Protein AF-A0A9W8JQ65-F1 (afdb_monomer_lite)

Organism: NCBI:txid84603

Radius of gyration: 18.04 Å; chains: 1; bounding box: 49×38×57 Å

Secondary structure (DSSP, 8-state):
-------------EEEEEE---S---TTPPEEEEEE-SSS-EEEEETTEEEEEEPTT-EEEEE-TT-S---EEEE-GGG--TTS-S-EEEEEEETTEEEEEEE--SSS---EEEEEEPPPPP-GGGGSPPP-

Sequence (132 aa):
MKLDTSLFFLIAPSLWIAGVSCQNPGPGDRQYIVRNNCPAAVQLVIGGLTQTTIPTGGSSTTFTGGNFNPGFFYTTANGGNVNGQATRAGFYDDNNAHYYYMVKDEEHFNIGMSIAPNRPAVCLSDLLPMPT

Foldseek 3Di:
DDPDPPPPPCPFFEKEKEFEDDPDQDVQKTKIKIFGCGQAWWFKAWLLRTDDIAGHRGIDMDIPNNPQWRDWIFTPAQPRDSVGLEWTKGWDDDDPDTDIDIDADPVRYGGHYHYHYDDYPPPCVVVDPDDD

Structure (mmCIF, N/CA/C/O backbone):
data_AF-A0A9W8JQ65-F1
#
_entry.id   AF-A0A9W8JQ65-F1
#
loop_
_atom_site.group_PDB
_atom_site.id
_atom_site.type_symbol
_atom_site.label_atom_id
_atom_site.label_alt_id
_atom_site.label_comp_id
_atom_site.label_asym_id
_atom_site.label_entity_id
_atom_site.label_seq_id
_atom_site.pdbx_PDB_ins_code
_atom_site.Cartn_x
_atom_site.Cartn_y
_atom_site.Cartn_z
_atom_site.occupancy
_atom_site.B_iso_or_equiv
_atom_site.auth_seq_id
_atom_site.auth_comp_id
_atom_site.auth_asym_id
_atom_site.auth_atom_id
_atom_site.pdbx_PDB_model_num
ATOM 1 N N . MET A 1 1 ? -36.719 -20.924 21.727 1.00 38.59 1 MET A N 1
ATOM 2 C CA . MET A 1 1 ? -35.375 -20.391 21.419 1.00 38.59 1 MET A CA 1
ATOM 3 C C . MET A 1 1 ? -35.485 -19.576 20.148 1.00 38.59 1 MET A C 1
ATOM 5 O O . MET A 1 1 ? -35.902 -20.112 19.132 1.00 38.59 1 MET A O 1
ATOM 9 N N . LYS A 1 2 ? -35.259 -18.269 20.252 1.00 36.84 2 LYS A N 1
ATOM 10 C CA . LYS A 1 2 ? -35.423 -17.297 19.170 1.00 36.84 2 LYS A CA 1
ATOM 11 C C . LYS A 1 2 ? -34.075 -17.217 18.443 1.00 36.84 2 LYS A C 1
ATOM 13 O O . LYS A 1 2 ? -33.098 -16.824 19.069 1.00 36.84 2 LYS A O 1
ATOM 18 N N . LEU A 1 3 ? -34.003 -17.688 17.196 1.00 36.62 3 LEU A N 1
ATOM 19 C CA . LEU A 1 3 ? -32.840 -17.450 16.339 1.00 36.62 3 LEU A CA 1
ATOM 20 C C . LEU A 1 3 ? -32.934 -16.006 15.856 1.00 36.62 3 LEU A C 1
ATOM 22 O O . LEU A 1 3 ? -33.833 -15.672 15.087 1.00 36.62 3 LEU A O 1
ATOM 26 N N . ASP A 1 4 ? -32.044 -15.158 16.357 1.00 46.19 4 ASP A N 1
ATOM 27 C CA . ASP A 1 4 ? -31.924 -13.782 15.899 1.00 46.19 4 ASP A CA 1
ATOM 28 C C . ASP A 1 4 ? -30.989 -13.748 14.685 1.00 46.19 4 ASP A C 1
ATOM 30 O O . ASP A 1 4 ? -29.768 -13.886 14.792 1.00 46.19 4 ASP A O 1
ATOM 34 N N . THR A 1 5 ? -31.596 -13.622 13.507 1.00 45.03 5 THR A N 1
ATOM 35 C CA . THR A 1 5 ? -30.941 -13.427 12.212 1.00 45.03 5 THR A CA 1
ATOM 36 C C . THR A 1 5 ? -30.441 -11.986 12.126 1.00 45.03 5 THR A C 1
ATOM 38 O O . THR A 1 5 ? -30.979 -11.164 11.387 1.00 45.03 5 THR A O 1
ATOM 41 N N . SER A 1 6 ? -29.413 -11.653 12.902 1.00 43.50 6 SER A N 1
ATOM 42 C CA . SER A 1 6 ? -28.688 -10.396 12.728 1.00 43.50 6 SER A CA 1
ATOM 43 C C . SER A 1 6 ? -27.617 -10.595 11.664 1.00 43.50 6 SER A C 1
ATOM 45 O O . SER A 1 6 ? -26.498 -11.031 11.932 1.00 43.50 6 SER A O 1
ATOM 47 N N . LEU A 1 7 ? -28.008 -10.288 10.428 1.00 39.28 7 LEU A N 1
ATOM 48 C CA . LEU A 1 7 ? -27.151 -10.113 9.264 1.00 39.28 7 LEU A CA 1
ATOM 49 C C . LEU A 1 7 ? -26.212 -8.915 9.507 1.00 39.28 7 LEU A C 1
ATOM 51 O O . LEU A 1 7 ? -26.405 -7.829 8.965 1.00 39.28 7 LEU A O 1
ATOM 55 N N . PHE A 1 8 ? -25.200 -9.093 10.355 1.00 34.81 8 PHE A N 1
ATOM 56 C CA . PHE A 1 8 ? -24.052 -8.198 10.385 1.00 34.81 8 PHE A CA 1
ATOM 57 C C . PHE A 1 8 ? -23.277 -8.441 9.093 1.00 34.81 8 PHE A C 1
ATOM 59 O O . PHE A 1 8 ? -22.525 -9.406 8.971 1.00 34.81 8 PHE A O 1
ATOM 66 N N . PHE A 1 9 ? -23.471 -7.563 8.109 1.00 35.25 9 PHE A N 1
ATOM 67 C CA . PHE A 1 9 ? -22.460 -7.331 7.087 1.00 35.25 9 PHE A CA 1
ATOM 68 C C . PHE A 1 9 ? -21.172 -6.955 7.826 1.00 35.25 9 PHE A C 1
ATOM 70 O O . PHE A 1 9 ? -20.976 -5.808 8.223 1.00 35.25 9 PHE A O 1
ATOM 77 N N . LEU A 1 10 ? -20.314 -7.944 8.071 1.00 34.31 10 LEU A N 1
ATOM 78 C CA . LEU A 1 10 ? -18.935 -7.736 8.478 1.00 34.31 10 LEU A CA 1
ATOM 79 C C . LEU A 1 10 ? -18.242 -7.068 7.293 1.00 34.31 10 LEU A C 1
ATOM 81 O O . LEU A 1 10 ? -17.688 -7.730 6.417 1.00 34.31 10 LEU A O 1
ATOM 85 N N . ILE A 1 11 ? -18.327 -5.741 7.234 1.00 43.25 11 ILE A N 1
ATOM 86 C CA . ILE A 1 11 ? -17.474 -4.938 6.370 1.00 43.25 11 ILE A CA 1
ATOM 87 C C . ILE A 1 11 ? -16.080 -5.094 6.970 1.00 43.25 11 ILE A C 1
ATOM 89 O O . ILE A 1 11 ? -15.703 -4.376 7.895 1.00 43.25 11 ILE A O 1
ATOM 93 N N . ALA A 1 12 ? -15.349 -6.116 6.527 1.00 47.66 12 ALA A N 1
ATOM 94 C CA . ALA A 1 12 ? -13.970 -6.294 6.936 1.00 47.66 12 ALA A CA 1
ATOM 95 C C . ALA A 1 12 ? -13.225 -4.981 6.625 1.00 47.66 12 ALA A C 1
ATOM 97 O O . ALA A 1 12 ? -13.357 -4.473 5.503 1.00 47.66 12 ALA A O 1
ATOM 98 N N . PRO A 1 13 ? -12.488 -4.401 7.593 1.00 54.19 13 PRO A N 1
ATOM 99 C CA . PRO A 1 13 ? -11.706 -3.199 7.343 1.00 54.19 13 PRO A CA 1
ATOM 100 C C . PRO A 1 13 ? -10.745 -3.513 6.198 1.00 54.19 13 PRO A C 1
ATOM 102 O O . PRO A 1 13 ? -9.892 -4.391 6.331 1.00 54.19 13 PRO A O 1
ATOM 105 N N . SER A 1 14 ? -10.951 -2.869 5.049 1.00 54.16 14 SER A N 1
ATOM 106 C CA . SER A 1 14 ? -10.194 -3.148 3.834 1.00 54.16 14 SER A CA 1
ATOM 107 C C . SER A 1 14 ? -9.503 -1.895 3.317 1.00 54.16 14 SER A C 1
ATOM 109 O O . SER A 1 14 ? -10.103 -0.828 3.179 1.00 54.16 14 SER A O 1
ATOM 111 N N . LEU A 1 15 ? -8.217 -2.033 3.017 1.00 56.00 15 LEU A N 1
ATOM 112 C CA . LEU A 1 15 ? -7.451 -1.054 2.266 1.00 56.00 15 LEU A CA 1
ATOM 113 C C . LEU A 1 15 ? -7.606 -1.363 0.779 1.00 56.00 15 LEU A C 1
ATOM 115 O O . LEU A 1 15 ? -7.408 -2.497 0.344 1.00 56.00 15 LEU A O 1
ATOM 119 N N . TRP A 1 16 ? -7.964 -0.353 -0.000 1.00 55.66 16 TRP A N 1
ATOM 120 C CA . TRP A 1 16 ? -8.078 -0.461 -1.449 1.00 55.66 16 TRP A CA 1
ATOM 121 C C . TRP A 1 16 ? -6.934 0.305 -2.091 1.00 55.66 16 TRP A C 1
ATOM 123 O O . TRP A 1 16 ? -6.827 1.513 -1.911 1.00 55.66 16 TRP A O 1
ATOM 133 N N . ILE A 1 17 ? -6.085 -0.376 -2.850 1.00 61.56 17 ILE A N 1
ATOM 134 C CA . ILE A 1 17 ? -5.012 0.257 -3.614 1.00 61.56 17 ILE A CA 1
ATOM 135 C C . ILE A 1 17 ? -5.396 0.196 -5.089 1.00 61.56 17 ILE A C 1
ATOM 137 O O . ILE A 1 17 ? -5.484 -0.884 -5.672 1.00 61.56 17 ILE A O 1
ATOM 141 N N . ALA A 1 18 ? -5.640 1.357 -5.687 1.00 54.19 18 ALA A N 1
ATOM 142 C CA . ALA A 1 18 ? -5.840 1.509 -7.119 1.00 54.19 18 ALA A CA 1
ATOM 143 C C . ALA A 1 18 ? -4.580 2.132 -7.729 1.00 54.19 18 ALA A C 1
ATOM 145 O O . ALA A 1 18 ? -4.186 3.233 -7.354 1.00 54.19 18 ALA A O 1
ATOM 146 N N . GLY A 1 19 ? -3.926 1.451 -8.666 1.00 44.47 19 GLY A N 1
ATOM 147 C CA . GLY A 1 19 ? -2.808 2.052 -9.402 1.00 44.47 19 GLY A CA 1
ATOM 148 C C . GLY A 1 19 ? -3.357 2.884 -10.547 1.00 44.47 19 GLY A C 1
ATOM 149 O O . GLY A 1 19 ? -3.647 2.299 -11.573 1.00 44.47 19 GLY A O 1
ATOM 150 N N . VAL A 1 20 ? -3.587 4.186 -10.364 1.00 41.34 20 VAL A N 1
ATOM 151 C CA . VAL A 1 20 ? -4.094 5.085 -11.421 1.00 41.34 20 VAL A CA 1
ATOM 152 C C . VAL A 1 20 ? -2.921 5.696 -12.172 1.00 41.34 20 VAL A C 1
ATOM 154 O O . VAL A 1 20 ? -1.814 5.764 -11.657 1.00 41.34 20 VAL A O 1
ATOM 157 N N . SER A 1 21 ? -3.154 6.143 -13.395 1.00 45.00 21 SER A N 1
ATOM 158 C CA . SER A 1 21 ? -2.146 6.817 -14.213 1.00 45.00 21 SER A CA 1
ATOM 159 C C . SER A 1 21 ? -2.780 7.920 -15.048 1.00 45.00 21 SER A C 1
ATOM 161 O O . SER A 1 21 ? -3.949 7.819 -15.427 1.00 45.00 21 SER A O 1
ATOM 163 N N . CYS A 1 22 ? -1.940 8.925 -15.323 1.00 37.53 22 CYS A N 1
ATOM 164 C CA . CYS A 1 22 ? -2.180 10.251 -15.901 1.00 37.53 22 CYS A CA 1
ATOM 165 C C . CYS A 1 22 ? -2.670 11.341 -14.911 1.00 37.53 22 CYS A C 1
ATOM 167 O O . CYS A 1 22 ? -3.748 11.910 -15.052 1.00 37.53 22 CYS A O 1
ATOM 169 N N . GLN A 1 23 ? -1.798 11.722 -13.965 1.00 39.22 23 GLN A N 1
ATOM 170 C CA . GLN A 1 23 ? -1.609 13.126 -13.556 1.00 39.22 23 GLN A CA 1
ATOM 171 C C . GLN A 1 23 ? -0.133 13.488 -13.751 1.00 39.22 23 GLN A C 1
ATOM 173 O O . GLN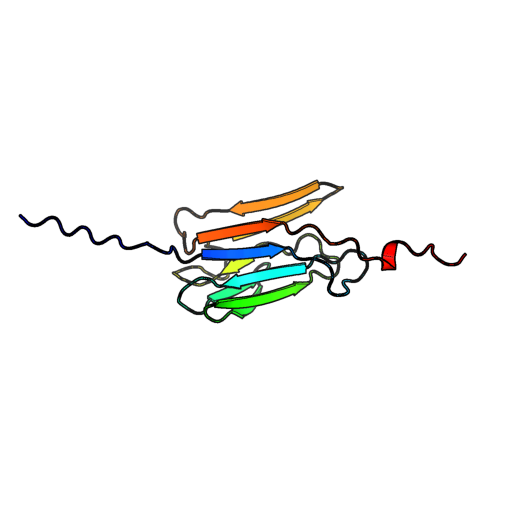 A 1 23 ? 0.665 13.293 -12.845 1.00 39.22 23 GLN A O 1
ATOM 178 N N . ASN A 1 24 ? 0.209 13.902 -14.977 1.00 45.44 24 ASN A N 1
ATOM 179 C CA . ASN A 1 24 ? 1.531 14.362 -15.434 1.00 45.44 24 ASN A CA 1
ATOM 180 C C . ASN A 1 24 ? 2.764 13.716 -14.745 1.00 45.44 24 ASN A C 1
ATOM 182 O O . ASN A 1 24 ? 3.633 14.444 -14.26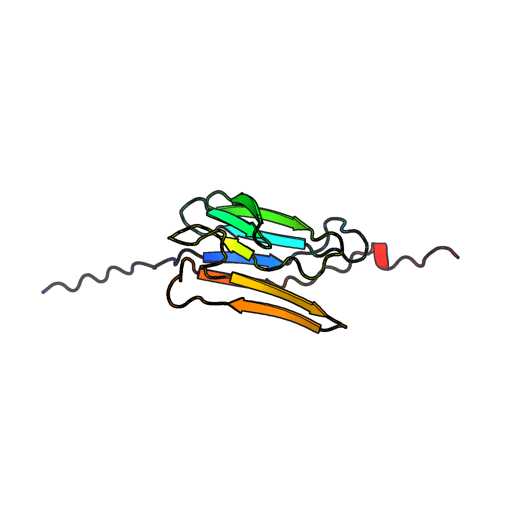1 1.00 45.44 24 ASN A O 1
ATOM 186 N N . PRO A 1 25 ? 2.847 12.371 -14.651 1.00 52.06 25 PRO A N 1
ATOM 187 C CA . PRO A 1 25 ? 4.100 11.724 -14.288 1.00 52.06 25 PRO A CA 1
ATOM 188 C C . PRO A 1 25 ? 5.146 12.042 -15.361 1.00 52.06 25 PRO A C 1
ATOM 190 O O . PRO A 1 25 ? 4.805 12.108 -16.546 1.00 52.06 25 PRO A O 1
ATOM 193 N N . GLY A 1 26 ? 6.409 12.221 -14.980 1.00 52.78 26 GLY A N 1
ATOM 194 C CA . GLY A 1 26 ? 7.482 12.195 -15.969 1.00 52.78 26 GLY A CA 1
ATOM 195 C C . GLY A 1 26 ? 7.472 10.852 -16.720 1.00 52.78 26 GLY A C 1
ATOM 196 O O . GLY A 1 26 ? 6.862 9.886 -16.242 1.00 52.78 26 GLY A O 1
ATOM 197 N N . PRO A 1 27 ? 8.127 10.752 -17.890 1.00 53.94 27 PRO A N 1
ATOM 198 C CA . PRO A 1 27 ? 8.269 9.480 -18.590 1.00 53.94 27 PRO A CA 1
ATOM 199 C C . PRO A 1 27 ? 8.805 8.407 -17.628 1.00 53.94 27 PRO A C 1
ATOM 201 O O . PRO A 1 27 ? 9.944 8.493 -17.176 1.00 53.94 27 PRO A O 1
ATOM 204 N N . GLY A 1 28 ? 7.966 7.422 -17.288 1.00 61.12 28 GLY A N 1
ATOM 205 C CA . GLY A 1 28 ? 8.318 6.322 -16.385 1.00 61.12 28 GLY A CA 1
ATOM 206 C C . GLY A 1 28 ? 7.789 6.385 -14.945 1.00 61.12 28 GLY A C 1
ATOM 207 O O . GLY A 1 28 ? 8.056 5.436 -14.208 1.00 61.12 28 GLY A O 1
ATOM 208 N N . ASP A 1 29 ? 7.019 7.393 -14.505 1.00 70.25 29 ASP A N 1
ATOM 209 C CA . ASP A 1 29 ? 6.467 7.329 -13.136 1.00 70.25 29 ASP A CA 1
ATOM 210 C C . ASP A 1 29 ? 5.184 6.501 -13.040 1.00 70.25 29 ASP A C 1
ATOM 212 O O . ASP A 1 29 ? 4.260 6.598 -13.853 1.00 70.25 29 ASP A O 1
ATOM 216 N N . ARG A 1 30 ? 5.097 5.728 -11.954 1.00 74.75 30 ARG A N 1
ATOM 217 C CA . ARG A 1 30 ? 3.883 5.024 -11.543 1.00 74.75 30 ARG A CA 1
ATOM 218 C C . ARG A 1 30 ? 3.196 5.793 -10.432 1.00 74.75 30 ARG A C 1
ATOM 220 O O . ARG A 1 30 ? 3.837 6.226 -9.472 1.00 74.75 30 ARG A O 1
ATOM 227 N N . GLN A 1 31 ? 1.883 5.917 -10.556 1.00 82.19 31 GLN A N 1
ATOM 228 C CA . GLN A 1 31 ? 1.035 6.502 -9.534 1.00 82.19 31 GLN A CA 1
ATOM 229 C C . GLN A 1 31 ? 0.281 5.391 -8.792 1.00 82.19 31 GLN A C 1
ATOM 231 O O . GLN A 1 31 ? -0.312 4.487 -9.382 1.00 82.19 31 GLN A O 1
ATOM 236 N N . TYR A 1 32 ? 0.294 5.484 -7.467 1.00 85.62 32 TYR A N 1
ATOM 237 C CA . TYR A 1 32 ? -0.436 4.589 -6.579 1.00 85.62 32 TYR A CA 1
ATOM 238 C C . TYR A 1 32 ? -1.427 5.419 -5.773 1.00 85.62 32 TYR A C 1
ATOM 240 O O . TYR A 1 32 ? -1.036 6.337 -5.052 1.00 85.62 32 TYR A O 1
ATOM 248 N N . ILE A 1 33 ? -2.712 5.096 -5.894 1.00 89.38 33 ILE A N 1
ATOM 249 C CA . ILE A 1 33 ? -3.776 5.675 -5.081 1.00 89.38 33 ILE A CA 1
ATOM 250 C C . ILE A 1 33 ? -4.145 4.665 -4.006 1.00 89.38 33 ILE A C 1
ATOM 252 O O . ILE A 1 33 ? -4.705 3.604 -4.279 1.00 89.38 33 ILE A O 1
ATOM 256 N N . VAL A 1 34 ? -3.846 5.009 -2.763 1.00 91.06 34 VAL A N 1
ATOM 257 C CA . VAL A 1 34 ? -4.182 4.207 -1.593 1.00 91.06 34 VAL A CA 1
ATOM 258 C C . VAL A 1 34 ? -5.422 4.800 -0.944 1.00 91.06 34 VAL A C 1
ATOM 260 O O . VAL A 1 34 ? -5.418 5.956 -0.531 1.00 91.06 34 VAL A O 1
ATOM 263 N N . ARG A 1 35 ? -6.489 4.013 -0.841 1.00 92.62 35 ARG A N 1
ATOM 264 C CA . ARG A 1 35 ? -7.778 4.407 -0.275 1.00 92.62 35 ARG A CA 1
ATOM 265 C C . ARG A 1 35 ? -8.065 3.624 0.994 1.00 92.62 35 ARG A C 1
ATOM 267 O O . ARG A 1 35 ? -8.015 2.394 1.009 1.00 92.62 35 ARG A O 1
ATOM 274 N N . ASN A 1 36 ? -8.415 4.351 2.045 1.00 92.50 36 ASN A N 1
ATOM 275 C CA . ASN A 1 36 ? -8.801 3.768 3.315 1.00 92.50 36 ASN A CA 1
ATOM 276 C C . ASN A 1 36 ? -10.321 3.582 3.374 1.00 92.50 36 ASN A C 1
ATOM 278 O O . ASN A 1 36 ? -11.052 4.555 3.549 1.00 92.50 36 ASN A O 1
ATOM 282 N N . ASN A 1 37 ? -10.795 2.339 3.264 1.00 91.19 37 ASN A N 1
ATOM 283 C CA . ASN A 1 37 ? -12.202 2.004 3.505 1.00 91.19 37 ASN A CA 1
ATOM 284 C C . ASN A 1 37 ? -12.421 1.402 4.909 1.00 91.19 37 ASN A C 1
ATOM 286 O O . ASN A 1 37 ? -13.505 0.900 5.202 1.00 91.19 37 ASN A O 1
ATOM 290 N N . CYS A 1 38 ? -11.415 1.437 5.788 1.00 87.06 38 CYS A N 1
ATOM 291 C CA . CYS A 1 38 ? -11.570 1.059 7.189 1.00 87.06 38 CYS A CA 1
ATOM 292 C C . CYS A 1 38 ? -12.380 2.134 7.942 1.00 87.06 38 CYS A C 1
ATOM 294 O O . CYS A 1 38 ? -12.302 3.310 7.589 1.00 87.06 38 CYS A O 1
ATOM 296 N N . PRO A 1 39 ? -13.110 1.774 9.016 1.00 89.81 39 PRO A N 1
ATOM 297 C CA . PRO A 1 39 ? -13.909 2.725 9.798 1.00 89.81 39 PRO A CA 1
ATOM 298 C C . PRO A 1 39 ? -13.064 3.713 10.621 1.00 89.81 39 PRO A C 1
ATOM 300 O O . PRO A 1 39 ? -13.594 4.698 11.132 1.00 89.81 39 PRO A O 1
ATOM 303 N N . ALA A 1 40 ? -11.756 3.478 10.735 1.00 90.44 40 ALA A N 1
ATOM 304 C CA . ALA A 1 40 ? -10.807 4.327 11.445 1.00 90.44 40 ALA A CA 1
ATOM 305 C C . ALA A 1 40 ? -9.707 4.837 10.505 1.00 90.44 40 ALA A C 1
ATOM 307 O O . ALA A 1 40 ? -9.429 4.235 9.464 1.00 90.44 40 ALA A O 1
ATOM 308 N N . ALA A 1 41 ? -9.052 5.929 10.903 1.00 91.56 41 ALA A N 1
ATOM 309 C CA . ALA A 1 41 ? -7.867 6.425 10.219 1.00 91.56 41 ALA A CA 1
ATOM 310 C C . ALA A 1 41 ? -6.726 5.397 10.290 1.00 91.56 41 ALA A C 1
ATOM 312 O O . ALA A 1 41 ? -6.529 4.746 11.317 1.00 91.56 41 ALA A O 1
ATOM 313 N N . VAL A 1 42 ? -5.968 5.270 9.201 1.00 93.81 42 VAL A N 1
ATOM 314 C CA . VAL A 1 42 ? -4.859 4.314 9.088 1.00 93.81 42 VAL A CA 1
ATOM 315 C C . VAL A 1 42 ? -3.580 5.036 8.692 1.00 93.81 42 VAL A C 1
ATOM 317 O O . VAL A 1 42 ? -3.592 5.917 7.834 1.00 93.81 42 VAL A O 1
ATOM 320 N N . GLN A 1 43 ? -2.458 4.667 9.303 1.00 94.12 43 GLN A N 1
ATOM 321 C CA . GLN A 1 43 ? -1.152 5.189 8.914 1.00 94.12 43 GLN A CA 1
ATOM 322 C C . GLN A 1 43 ? -0.600 4.365 7.754 1.00 94.12 43 GLN A C 1
ATOM 324 O O . GLN A 1 43 ? -0.489 3.145 7.868 1.00 94.12 43 GLN A O 1
ATOM 329 N N . LEU A 1 44 ? -0.277 5.023 6.644 1.00 92.75 44 LEU A N 1
ATOM 330 C CA . LEU A 1 44 ? 0.326 4.399 5.474 1.00 92.75 44 LEU A CA 1
ATOM 331 C C . LEU A 1 44 ? 1.843 4.313 5.647 1.00 92.75 44 LEU A C 1
ATOM 333 O O . LEU A 1 44 ? 2.504 5.322 5.905 1.00 92.75 44 LEU A O 1
ATOM 337 N N . VAL A 1 45 ? 2.385 3.119 5.434 1.00 92.88 45 VAL A N 1
ATOM 338 C CA . VAL A 1 45 ? 3.822 2.850 5.381 1.00 92.88 45 VAL A CA 1
ATOM 339 C C . VAL A 1 45 ? 4.161 2.325 3.990 1.00 92.88 45 VAL A C 1
ATOM 341 O O . VAL A 1 45 ? 3.497 1.413 3.490 1.00 92.88 45 VAL A O 1
ATOM 344 N N . ILE A 1 46 ? 5.181 2.913 3.365 1.00 91.25 46 ILE A N 1
ATOM 345 C CA . ILE A 1 46 ? 5.702 2.498 2.057 1.00 91.25 46 ILE A CA 1
ATOM 346 C C . ILE A 1 46 ? 7.201 2.273 2.192 1.00 91.25 46 ILE A C 1
ATOM 348 O O . ILE A 1 46 ? 7.913 3.151 2.678 1.00 91.25 46 ILE A O 1
ATOM 352 N N . GLY A 1 47 ? 7.681 1.093 1.796 1.00 90.06 47 GLY A N 1
ATOM 353 C CA . GLY A 1 47 ? 9.114 0.783 1.804 1.00 90.06 47 GLY A CA 1
ATOM 354 C C . GLY A 1 47 ? 9.758 0.843 3.196 1.00 90.06 47 GLY A C 1
ATOM 355 O O . GLY A 1 47 ? 10.951 1.095 3.303 1.00 90.06 47 GLY A O 1
ATOM 356 N N . GLY A 1 48 ? 8.976 0.660 4.269 1.00 89.69 48 GLY A N 1
ATOM 357 C CA . GLY A 1 48 ? 9.462 0.817 5.650 1.00 89.69 48 GLY A CA 1
ATOM 358 C C . GLY A 1 48 ? 9.383 2.238 6.205 1.00 89.69 48 GLY A C 1
ATOM 359 O O . GLY A 1 48 ? 9.674 2.446 7.378 1.00 89.69 48 GLY A O 1
ATOM 360 N N . LEU A 1 49 ? 8.965 3.216 5.399 1.00 91.31 49 LEU A N 1
ATOM 361 C CA . LEU A 1 49 ? 8.876 4.614 5.804 1.00 91.31 49 LEU A CA 1
ATOM 362 C C . LEU A 1 49 ? 7.421 5.039 5.969 1.00 91.31 49 LEU A C 1
ATOM 364 O O . LEU A 1 49 ? 6.598 4.880 5.061 1.00 91.31 49 LEU A O 1
ATOM 368 N N . THR A 1 50 ? 7.114 5.612 7.129 1.00 91.94 50 THR A N 1
ATOM 369 C CA . THR A 1 50 ? 5.826 6.252 7.390 1.00 91.94 50 THR A CA 1
ATOM 370 C C . THR A 1 50 ? 5.626 7.416 6.428 1.00 91.94 50 THR A C 1
ATOM 372 O O . THR A 1 50 ? 6.450 8.324 6.374 1.00 91.94 50 THR A O 1
ATOM 375 N N . GLN A 1 51 ? 4.517 7.393 5.694 1.00 90.62 51 GLN A N 1
ATOM 376 C CA . GLN A 1 51 ? 4.173 8.432 4.727 1.00 90.62 51 GLN A CA 1
ATOM 377 C C . GLN A 1 51 ? 3.196 9.430 5.342 1.00 90.62 51 GLN A C 1
ATOM 379 O O . GLN A 1 51 ? 3.566 10.523 5.758 1.00 90.62 51 GLN A O 1
ATOM 384 N N . THR A 1 52 ? 1.927 9.039 5.424 1.00 92.50 52 THR A N 1
ATOM 385 C CA . THR A 1 52 ? 0.839 9.895 5.891 1.00 92.50 52 THR A CA 1
ATOM 386 C C . THR A 1 52 ? -0.235 9.072 6.586 1.00 92.50 52 THR A C 1
ATOM 388 O O . THR A 1 52 ? -0.312 7.853 6.419 1.00 92.50 52 THR A O 1
ATOM 391 N N . THR A 1 53 ? -1.083 9.741 7.356 1.00 94.50 53 THR A N 1
ATOM 392 C CA . THR A 1 53 ? -2.281 9.139 7.940 1.00 94.50 53 THR A CA 1
ATOM 393 C C . THR A 1 53 ? -3.463 9.400 7.018 1.00 94.50 53 THR A C 1
ATOM 395 O O . THR A 1 53 ? -3.818 10.547 6.758 1.00 94.50 53 THR A O 1
ATOM 398 N N . ILE A 1 54 ? -4.087 8.331 6.528 1.00 94.06 54 ILE A N 1
ATOM 399 C CA . ILE 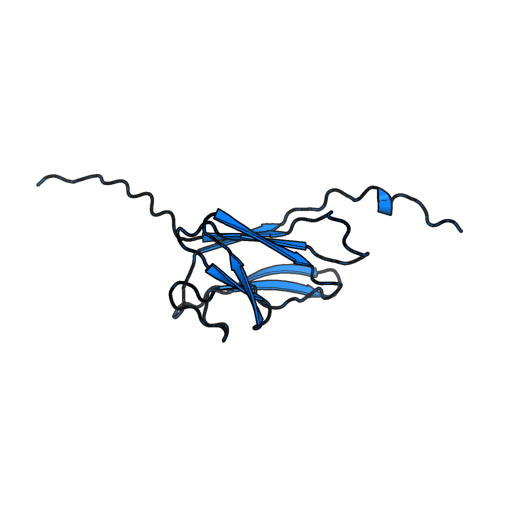A 1 54 ? -5.260 8.400 5.662 1.00 94.06 54 ILE A CA 1
ATOM 400 C C . ILE A 1 54 ? -6.513 8.355 6.547 1.00 94.06 54 ILE A C 1
ATOM 402 O O . ILE A 1 54 ? -6.748 7.337 7.211 1.00 94.06 54 ILE A O 1
ATOM 406 N N . PRO A 1 55 ? -7.337 9.418 6.574 1.00 93.62 55 PRO A N 1
ATOM 407 C CA . PRO A 1 55 ? -8.572 9.415 7.350 1.00 93.62 55 PRO A CA 1
ATOM 408 C C . PRO A 1 55 ? -9.562 8.372 6.813 1.00 93.62 55 PRO A C 1
ATOM 410 O O . PRO A 1 55 ? -9.421 7.874 5.695 1.00 93.62 55 PRO A O 1
ATOM 413 N N . THR A 1 56 ? -10.575 8.037 7.610 1.00 92.25 56 THR A N 1
ATOM 414 C CA . THR A 1 56 ? -11.682 7.156 7.207 1.00 92.25 56 THR A CA 1
ATOM 415 C C . THR A 1 56 ? -12.309 7.632 5.892 1.00 92.25 56 THR A C 1
ATOM 417 O O . THR A 1 56 ? -12.688 8.796 5.772 1.00 92.25 56 THR A O 1
ATOM 420 N N . GLY A 1 57 ? -12.402 6.750 4.893 1.00 88.94 57 GLY A N 1
ATOM 421 C CA . GLY A 1 57 ? -12.936 7.064 3.559 1.00 88.94 57 GLY A CA 1
ATOM 422 C C . GLY A 1 57 ? -12.020 7.921 2.674 1.00 88.94 57 GLY A C 1
ATOM 423 O O . GLY A 1 57 ? -12.366 8.185 1.519 1.00 88.94 57 GLY A O 1
ATOM 424 N N . GLY A 1 58 ? -10.870 8.357 3.196 1.00 90.81 58 GLY A N 1
ATOM 425 C CA . GLY A 1 58 ? -9.900 9.185 2.491 1.00 90.81 58 GLY A CA 1
ATOM 426 C C . GLY A 1 58 ? -8.990 8.394 1.554 1.00 90.81 58 GLY A C 1
ATOM 427 O O . GLY A 1 58 ? -9.013 7.161 1.494 1.00 90.81 58 GLY A O 1
ATOM 428 N N . SER A 1 59 ? -8.139 9.123 0.836 1.00 91.38 59 SER A N 1
ATOM 429 C CA . SER A 1 59 ? -7.121 8.548 -0.041 1.00 91.38 59 SER A CA 1
ATOM 430 C C . SER A 1 59 ? -5.819 9.339 -0.005 1.00 91.38 59 SER A C 1
ATOM 432 O O . SER A 1 59 ? -5.823 10.543 0.240 1.00 91.38 59 SER A O 1
ATOM 434 N N . SER A 1 60 ? -4.716 8.662 -0.298 1.00 90.06 60 SER A N 1
ATOM 435 C CA . SER A 1 60 ? -3.402 9.252 -0.527 1.00 90.06 60 SER A CA 1
ATOM 436 C C . SER A 1 60 ? -2.885 8.804 -1.889 1.00 90.06 60 SER A C 1
ATOM 438 O O . SER A 1 60 ? -3.010 7.635 -2.250 1.00 90.06 60 SER A O 1
ATOM 440 N N . THR A 1 61 ? -2.316 9.742 -2.637 1.00 86.75 61 THR A N 1
ATOM 441 C CA . THR A 1 61 ? -1.695 9.488 -3.934 1.00 86.75 61 THR A CA 1
ATOM 442 C C . THR A 1 61 ? -0.192 9.623 -3.774 1.00 86.75 61 THR A C 1
ATOM 444 O O . THR A 1 61 ? 0.278 10.633 -3.252 1.00 86.75 61 THR A O 1
ATOM 447 N N . THR A 1 62 ? 0.558 8.626 -4.231 1.00 84.25 62 THR A N 1
ATOM 448 C CA . THR A 1 62 ? 2.022 8.665 -4.249 1.00 84.25 62 THR A CA 1
ATOM 449 C C . THR A 1 62 ? 2.557 8.366 -5.644 1.00 84.25 62 THR A C 1
ATOM 451 O O . THR A 1 62 ? 1.923 7.646 -6.421 1.00 84.25 62 THR A O 1
ATOM 454 N N . PHE A 1 63 ? 3.719 8.935 -5.945 1.00 78.44 63 PHE A N 1
ATOM 455 C CA . PHE A 1 63 ? 4.438 8.776 -7.202 1.00 78.44 63 PHE A CA 1
ATOM 456 C C . PHE A 1 63 ? 5.815 8.221 -6.892 1.00 78.44 63 PHE A C 1
ATOM 458 O O . PHE A 1 63 ? 6.465 8.678 -5.952 1.00 78.44 63 PHE A O 1
ATOM 465 N N . THR A 1 64 ? 6.268 7.250 -7.676 1.00 72.31 64 THR A N 1
ATOM 466 C CA . THR A 1 64 ? 7.550 6.603 -7.389 1.00 72.31 64 THR A CA 1
ATOM 467 C C . THR A 1 64 ? 8.741 7.185 -8.144 1.00 72.31 64 THR A C 1
ATOM 469 O O . THR A 1 64 ? 9.854 6.728 -7.915 1.00 72.31 64 THR A O 1
ATOM 472 N N . GLY A 1 65 ? 8.556 8.231 -8.960 1.00 63.94 65 GLY A N 1
ATOM 473 C CA . GLY A 1 65 ? 9.662 9.037 -9.500 1.00 63.94 65 GLY A CA 1
ATOM 474 C C . GLY A 1 65 ? 10.712 8.215 -10.260 1.00 63.94 65 GLY A C 1
ATOM 475 O O . GLY A 1 65 ? 11.898 8.315 -9.955 1.00 63.94 65 GLY A O 1
ATOM 476 N N . GLY A 1 66 ? 10.285 7.311 -11.142 1.00 62.16 66 GLY A N 1
ATOM 477 C CA . GLY A 1 66 ? 11.156 6.354 -11.839 1.00 62.16 66 GLY A CA 1
ATOM 478 C C . GLY A 1 66 ? 11.693 5.191 -10.988 1.00 62.16 66 GLY A C 1
ATOM 479 O O . GLY A 1 66 ? 12.312 4.278 -11.531 1.00 62.16 66 GLY A O 1
ATOM 480 N N . ASN A 1 67 ? 11.447 5.154 -9.672 1.00 65.25 67 ASN A N 1
ATOM 481 C CA . ASN A 1 67 ? 11.689 3.958 -8.869 1.00 65.25 67 ASN A CA 1
ATOM 482 C C . ASN A 1 67 ? 10.525 2.982 -9.055 1.00 65.25 67 ASN A C 1
ATOM 484 O O . ASN A 1 67 ? 9.440 3.140 -8.496 1.00 65.25 67 ASN A O 1
ATOM 488 N N . PHE A 1 68 ? 10.737 1.947 -9.852 1.00 71.38 68 PHE A N 1
ATOM 489 C CA . PHE A 1 68 ? 9.675 0.997 -10.152 1.00 71.38 68 PHE A CA 1
ATOM 490 C C . PHE A 1 68 ? 9.375 0.006 -9.015 1.00 71.38 68 PHE A C 1
ATOM 492 O O . PHE A 1 68 ? 8.335 -0.654 -9.038 1.00 71.38 68 PHE A O 1
ATOM 499 N N . ASN A 1 69 ? 10.234 -0.032 -7.989 1.00 80.62 69 ASN A N 1
ATOM 500 C CA . ASN A 1 69 ? 10.148 -0.930 -6.841 1.00 80.62 69 ASN A CA 1
ATOM 501 C C . ASN A 1 69 ? 10.070 -0.126 -5.525 1.00 80.62 69 ASN A C 1
ATOM 503 O O . ASN A 1 69 ? 11.038 -0.075 -4.764 1.00 80.62 69 ASN A O 1
ATOM 507 N N . PRO A 1 70 ? 8.912 0.488 -5.204 1.00 82.69 70 PRO A N 1
ATOM 508 C CA . PRO A 1 70 ? 8.711 1.269 -3.970 1.00 82.69 70 PRO A CA 1
ATOM 509 C C . PRO A 1 70 ? 8.767 0.449 -2.668 1.00 82.69 70 PRO A C 1
ATOM 511 O O . PRO A 1 70 ? 8.636 1.002 -1.576 1.00 82.69 70 PRO A O 1
ATOM 514 N N . GLY A 1 71 ? 8.922 -0.871 -2.764 1.00 88.44 71 GLY A N 1
ATOM 515 C CA . GLY A 1 71 ? 8.822 -1.791 -1.640 1.00 88.44 71 GLY A CA 1
ATOM 516 C C . GLY A 1 71 ? 7.370 -2.105 -1.280 1.00 88.44 71 GLY A C 1
ATOM 517 O O . GLY A 1 71 ? 6.480 -2.114 -2.133 1.00 88.44 71 GLY A O 1
ATOM 518 N N . PHE A 1 72 ? 7.139 -2.411 -0.003 1.00 92.12 72 PHE A N 1
ATOM 519 C CA . PHE A 1 72 ? 5.829 -2.832 0.485 1.00 92.12 72 PHE A CA 1
ATOM 520 C C . PHE A 1 72 ? 4.961 -1.660 0.923 1.00 92.12 72 PHE A C 1
ATOM 522 O O . PHE A 1 72 ? 5.428 -0.778 1.639 1.00 92.12 72 PHE A O 1
ATOM 529 N N . PHE A 1 73 ? 3.681 -1.732 0.573 1.00 93.12 73 PHE A N 1
ATOM 530 C CA . PHE A 1 73 ? 2.605 -0.881 1.064 1.00 93.12 73 PHE A CA 1
ATOM 531 C C . PHE A 1 73 ? 1.857 -1.623 2.163 1.00 93.12 73 PHE A C 1
ATOM 533 O O . PHE A 1 73 ? 1.386 -2.744 1.955 1.00 93.12 73 PHE A O 1
ATOM 540 N N . TYR A 1 74 ? 1.749 -1.014 3.335 1.00 93.56 74 TYR A N 1
ATOM 541 C CA . TYR A 1 74 ? 1.037 -1.591 4.473 1.00 93.56 74 TYR A CA 1
ATOM 542 C C . TYR A 1 74 ? 0.654 -0.510 5.481 1.00 93.56 74 TYR A C 1
ATOM 544 O O . TYR A 1 74 ? 0.880 0.682 5.269 1.00 93.56 74 TYR A O 1
ATOM 552 N N . THR A 1 75 ? 0.026 -0.929 6.576 1.00 92.88 75 THR A N 1
ATOM 553 C CA . THR A 1 75 ? -0.390 -0.043 7.659 1.00 92.88 75 THR A CA 1
ATOM 554 C C . THR A 1 75 ? -0.042 -0.618 9.023 1.00 92.88 75 THR A C 1
ATOM 556 O O . THR A 1 75 ? 0.049 -1.833 9.185 1.00 92.88 75 THR A O 1
ATOM 559 N N . THR A 1 76 ? 0.114 0.269 10.003 1.00 91.00 76 THR A N 1
ATOM 560 C CA . THR A 1 76 ? 0.284 -0.056 11.425 1.00 91.00 76 THR A CA 1
ATOM 561 C C . THR A 1 76 ? -1.045 -0.220 12.174 1.00 91.00 76 THR A C 1
ATOM 563 O O . THR A 1 76 ? -1.065 -0.465 13.377 1.00 91.00 76 THR A O 1
ATOM 566 N N . ALA A 1 77 ? -2.186 -0.097 11.486 1.00 88.75 77 ALA A N 1
ATOM 567 C CA . ALA A 1 77 ? -3.495 -0.324 12.095 1.00 88.75 77 ALA A CA 1
ATOM 568 C C . ALA A 1 77 ? -3.648 -1.771 12.601 1.00 88.75 77 ALA A C 1
ATOM 570 O O . ALA A 1 77 ? -3.009 -2.680 12.071 1.00 88.75 77 ALA A O 1
ATOM 571 N N . ASN A 1 78 ? -4.522 -1.974 13.598 1.00 86.81 78 ASN A N 1
ATOM 572 C CA . ASN A 1 78 ? -4.919 -3.282 14.147 1.00 86.81 78 ASN A CA 1
ATOM 573 C C . ASN A 1 78 ? -3.745 -4.209 14.523 1.00 86.81 78 ASN A C 1
ATOM 575 O O . ASN A 1 78 ? -3.784 -5.404 14.245 1.00 86.81 78 ASN A O 1
ATOM 579 N N . GLY A 1 79 ? -2.690 -3.662 15.135 1.00 82.38 79 GLY A N 1
ATOM 580 C CA . GLY A 1 79 ? -1.523 -4.443 15.565 1.00 82.38 79 GLY A CA 1
ATOM 581 C C . GLY A 1 79 ? -0.440 -4.621 14.498 1.00 82.38 79 GLY A C 1
ATOM 582 O O . GLY A 1 79 ? 0.539 -5.316 14.750 1.00 82.38 79 GLY A O 1
ATOM 583 N N . GLY A 1 80 ? -0.580 -3.978 13.333 1.00 86.06 80 GLY A N 1
ATOM 584 C CA . GLY A 1 80 ? 0.507 -3.883 12.363 1.00 86.06 80 GLY A CA 1
ATOM 585 C C . GLY A 1 80 ? 1.674 -3.031 12.879 1.00 86.06 80 GLY A C 1
ATOM 586 O O . GLY A 1 80 ? 1.486 -2.113 13.678 1.00 86.06 80 GLY A O 1
ATOM 587 N N . ASN A 1 81 ? 2.885 -3.280 12.382 1.00 86.88 81 ASN A N 1
ATOM 588 C CA . ASN A 1 81 ? 4.088 -2.542 12.788 1.00 86.88 81 ASN A CA 1
ATOM 589 C C . ASN A 1 81 ? 4.876 -2.016 11.573 1.00 86.88 81 ASN A C 1
ATOM 591 O O . ASN A 1 81 ? 4.882 -2.635 10.509 1.00 86.88 81 ASN A O 1
ATOM 595 N N . VAL A 1 82 ? 5.595 -0.900 11.749 1.00 87.38 82 VAL A N 1
ATOM 596 C CA . VAL A 1 82 ? 6.530 -0.310 10.770 1.00 87.38 82 VAL A CA 1
ATOM 597 C C . VAL A 1 82 ? 7.674 -1.252 10.381 1.00 87.38 82 VAL A C 1
ATOM 599 O O . VAL A 1 82 ? 8.302 -1.060 9.350 1.00 87.38 82 VAL A O 1
ATOM 602 N N . ASN A 1 83 ? 7.913 -2.306 11.163 1.00 86.38 83 ASN A N 1
ATOM 603 C CA . ASN A 1 83 ? 8.873 -3.362 10.831 1.00 86.38 83 ASN A CA 1
ATOM 604 C C . ASN A 1 83 ? 8.363 -4.336 9.746 1.00 86.38 83 ASN A C 1
ATOM 606 O O . ASN A 1 83 ? 9.070 -5.271 9.378 1.00 86.38 83 ASN A O 1
ATOM 610 N N . GLY A 1 84 ? 7.139 -4.152 9.236 1.00 80.31 84 GLY A N 1
ATOM 611 C CA . GLY A 1 84 ? 6.566 -4.980 8.170 1.00 80.31 84 GLY A CA 1
ATOM 612 C C . GLY A 1 84 ? 5.815 -6.226 8.649 1.00 80.31 84 GLY A C 1
ATOM 613 O O . GLY A 1 84 ? 5.439 -7.050 7.818 1.00 80.31 84 GLY A O 1
ATOM 614 N N . GLN A 1 85 ? 5.563 -6.350 9.955 1.00 90.19 85 GLN A N 1
ATOM 615 C CA . GLN A 1 85 ? 4.615 -7.316 10.524 1.00 90.19 85 GLN A CA 1
ATOM 616 C C . GLN A 1 85 ? 3.194 -6.805 10.272 1.00 90.19 85 GLN A C 1
ATOM 618 O O . GLN A 1 85 ? 2.654 -6.027 11.058 1.00 90.19 85 GLN A O 1
ATOM 623 N N . ALA A 1 86 ? 2.655 -7.131 9.100 1.00 91.19 86 ALA A N 1
ATOM 624 C CA . ALA A 1 86 ? 1.334 -6.726 8.634 1.00 91.19 86 ALA A CA 1
ATOM 625 C C . ALA A 1 86 ? 0.972 -7.490 7.351 1.00 91.19 86 ALA A C 1
ATOM 627 O O . ALA A 1 86 ? 1.829 -8.083 6.683 1.00 91.19 86 ALA A O 1
ATOM 628 N N . THR A 1 87 ? -0.288 -7.373 6.934 1.00 91.88 87 THR A N 1
ATOM 629 C CA . THR A 1 87 ? -0.665 -7.648 5.541 1.00 91.88 87 THR A CA 1
ATOM 630 C C . THR A 1 87 ? -0.058 -6.573 4.643 1.00 91.88 87 THR A C 1
ATOM 632 O O . THR A 1 87 ? -0.207 -5.377 4.909 1.00 91.88 87 THR A O 1
ATOM 635 N N . ARG A 1 88 ? 0.652 -6.994 3.593 1.00 93.19 88 ARG A N 1
ATOM 636 C CA . ARG A 1 88 ? 1.470 -6.121 2.739 1.00 93.19 88 ARG A CA 1
ATOM 637 C C . ARG A 1 88 ? 1.124 -6.295 1.266 1.00 93.19 88 ARG A C 1
ATOM 639 O O . ARG A 1 88 ? 0.943 -7.418 0.805 1.00 93.19 88 ARG A O 1
ATOM 646 N N . ALA A 1 89 ? 1.127 -5.199 0.517 1.00 91.62 89 ALA A N 1
ATOM 647 C CA . ALA A 1 89 ? 1.106 -5.201 -0.942 1.00 91.62 89 ALA A CA 1
ATOM 648 C C . ALA A 1 89 ? 2.506 -4.907 -1.478 1.00 91.62 89 ALA A C 1
ATOM 650 O O . ALA A 1 89 ? 3.111 -3.898 -1.120 1.00 91.62 89 ALA A O 1
ATOM 651 N N . GLY A 1 90 ? 3.016 -5.792 -2.325 1.00 89.62 90 GLY A N 1
ATOM 652 C CA . GLY A 1 90 ? 4.261 -5.614 -3.056 1.00 89.62 90 GLY A CA 1
ATOM 653 C C . GLY A 1 90 ? 3.983 -5.306 -4.520 1.00 89.62 90 GLY A C 1
ATOM 654 O O . GLY A 1 90 ? 3.093 -5.898 -5.135 1.00 89.62 90 GLY A O 1
ATOM 655 N N . PHE A 1 91 ? 4.776 -4.398 -5.075 1.00 87.31 91 PHE A N 1
ATOM 656 C CA . PHE A 1 91 ? 4.797 -4.101 -6.500 1.00 87.31 91 PHE A CA 1
ATOM 657 C C . PHE A 1 91 ? 6.200 -4.384 -7.002 1.00 87.31 91 PHE A C 1
ATOM 659 O O . PHE A 1 91 ? 7.168 -3.905 -6.407 1.00 87.31 91 PHE A O 1
ATOM 666 N N . TYR A 1 92 ? 6.288 -5.209 -8.040 1.00 83.88 92 TYR A N 1
ATOM 667 C CA . TYR A 1 92 ? 7.553 -5.578 -8.642 1.00 83.88 92 TYR A CA 1
ATOM 668 C C . TYR A 1 92 ? 7.592 -5.166 -10.104 1.00 83.88 92 TYR A C 1
ATOM 670 O O . TYR A 1 92 ? 6.612 -5.304 -10.849 1.00 83.88 92 TYR A O 1
ATOM 678 N N . ASP A 1 93 ? 8.751 -4.661 -10.483 1.00 77.25 93 ASP A N 1
ATOM 679 C CA . ASP A 1 93 ? 9.104 -4.307 -11.836 1.00 77.25 93 ASP A CA 1
ATOM 680 C C . ASP A 1 93 ? 10.547 -4.730 -12.111 1.00 77.25 93 ASP A C 1
ATOM 682 O O . ASP A 1 93 ? 11.482 -4.266 -11.449 1.00 77.25 93 ASP A O 1
ATOM 686 N N . ASP A 1 94 ? 10.699 -5.629 -13.076 1.00 74.44 94 ASP A N 1
ATOM 687 C CA . ASP A 1 94 ? 11.984 -6.049 -13.620 1.00 74.44 94 ASP A CA 1
ATOM 688 C C . ASP A 1 94 ? 11.803 -6.450 -15.087 1.00 74.44 94 ASP A C 1
ATOM 690 O O . ASP A 1 94 ? 10.915 -7.240 -15.403 1.00 74.44 94 ASP A O 1
ATOM 694 N N . ASN A 1 95 ? 12.642 -5.915 -15.980 1.00 66.12 95 ASN A N 1
ATOM 695 C CA . ASN A 1 95 ? 12.803 -6.357 -17.372 1.00 66.12 95 ASN A CA 1
ATOM 696 C C . ASN A 1 95 ? 11.491 -6.763 -18.094 1.00 66.12 95 ASN A C 1
ATOM 698 O O . ASN A 1 95 ? 11.363 -7.887 -18.580 1.00 66.12 95 ASN A O 1
ATOM 702 N N . ASN A 1 96 ? 10.520 -5.844 -18.193 1.00 68.50 96 ASN A N 1
ATOM 703 C CA . ASN A 1 96 ? 9.188 -6.025 -18.815 1.00 68.50 96 ASN A CA 1
ATOM 704 C C . ASN A 1 96 ? 8.194 -6.935 -18.068 1.00 68.50 96 ASN A C 1
ATOM 706 O O . ASN A 1 96 ? 7.084 -7.159 -18.560 1.00 68.50 96 ASN A O 1
ATOM 710 N N . ALA A 1 97 ? 8.534 -7.441 -16.886 1.00 70.06 97 ALA A N 1
ATOM 711 C CA . ALA A 1 97 ? 7.589 -8.100 -15.998 1.00 70.06 97 ALA A CA 1
ATOM 712 C C . ALA A 1 97 ? 7.058 -7.093 -14.974 1.00 70.06 97 ALA A C 1
ATOM 714 O O . ALA A 1 97 ? 7.803 -6.514 -14.184 1.00 70.06 97 ALA A O 1
ATOM 715 N N . HIS A 1 98 ? 5.741 -6.902 -14.973 1.00 77.31 98 HIS A N 1
ATOM 716 C CA . HIS A 1 98 ? 5.058 -6.038 -14.018 1.00 77.31 98 HIS A CA 1
ATOM 717 C C . HIS A 1 98 ? 3.981 -6.845 -13.317 1.00 77.31 98 HIS A C 1
ATOM 719 O O . HIS A 1 98 ? 2.980 -7.229 -13.926 1.00 77.31 98 HIS A O 1
ATOM 725 N N . TYR A 1 99 ? 4.183 -7.108 -12.033 1.00 83.38 99 TYR A N 1
ATOM 726 C CA . TYR A 1 99 ? 3.207 -7.834 -11.238 1.00 83.38 99 TYR A CA 1
ATOM 727 C C . TYR A 1 99 ? 3.090 -7.242 -9.842 1.00 83.38 99 TYR A C 1
ATOM 729 O O . TYR A 1 99 ? 3.997 -6.606 -9.302 1.00 83.38 99 TYR A O 1
ATOM 737 N N . TYR A 1 100 ? 1.919 -7.451 -9.265 1.00 86.81 100 TYR A N 1
ATOM 738 C CA . TYR A 1 100 ? 1.617 -7.117 -7.888 1.00 86.81 100 TYR A CA 1
ATOM 739 C C . TYR A 1 100 ? 1.350 -8.410 -7.134 1.00 86.81 100 TYR A C 1
ATOM 741 O O . TYR A 1 100 ? 0.868 -9.395 -7.697 1.00 86.81 100 TYR A O 1
ATOM 749 N N . TYR A 1 101 ? 1.666 -8.409 -5.851 1.00 88.69 101 TYR A N 1
ATOM 750 C CA . TYR A 1 101 ? 1.430 -9.549 -4.983 1.00 88.69 101 TYR A CA 1
ATOM 751 C C . TYR A 1 101 ? 1.058 -9.065 -3.590 1.00 88.69 101 TYR A C 1
ATOM 753 O O . TYR A 1 101 ? 1.406 -7.961 -3.173 1.00 88.69 101 TYR A O 1
ATOM 761 N N . MET A 1 102 ? 0.318 -9.899 -2.870 1.00 91.62 102 MET A N 1
ATOM 762 C CA . MET A 1 102 ? -0.038 -9.649 -1.481 1.00 91.62 102 MET A CA 1
ATOM 763 C C . MET A 1 102 ? 0.684 -10.663 -0.611 1.00 91.62 102 MET A C 1
ATOM 765 O O . MET A 1 102 ? 0.648 -11.862 -0.882 1.00 91.62 102 MET A O 1
ATOM 769 N N . VAL A 1 103 ? 1.334 -10.173 0.436 1.00 91.62 103 VAL A N 1
ATOM 770 C CA . VAL A 1 103 ? 1.946 -11.004 1.465 1.00 91.62 103 VAL A CA 1
ATOM 771 C C . VAL A 1 103 ? 1.036 -10.955 2.679 1.00 91.62 103 VAL A C 1
ATOM 773 O O . VAL A 1 103 ? 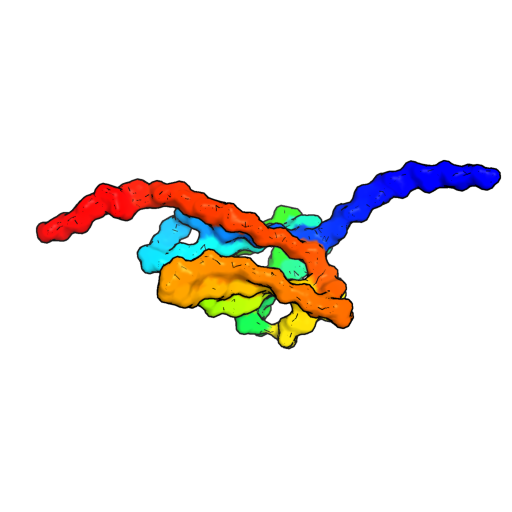0.834 -9.895 3.279 1.00 91.62 103 VAL A O 1
ATOM 776 N N . LYS A 1 104 ? 0.479 -12.112 3.027 1.00 88.38 104 LYS A N 1
ATOM 777 C CA . LYS A 1 104 ? -0.275 -12.305 4.259 1.00 88.38 104 LYS A CA 1
ATOM 778 C C . LYS A 1 104 ? 0.684 -12.807 5.334 1.00 88.38 104 LYS A C 1
ATOM 780 O O . LYS A 1 104 ? 1.328 -13.832 5.145 1.00 88.38 104 LYS A O 1
ATOM 785 N N . ASP A 1 105 ? 0.763 -12.081 6.438 1.00 85.62 105 ASP A N 1
ATOM 786 C CA . ASP A 1 105 ? 1.364 -12.576 7.673 1.00 85.62 105 ASP A CA 1
ATOM 787 C C . ASP A 1 105 ? 0.264 -13.300 8.463 1.00 85.62 105 ASP A C 1
ATOM 789 O O . ASP A 1 105 ? -0.786 -12.711 8.727 1.00 85.62 105 ASP A O 1
ATOM 793 N N . GLU A 1 106 ? 0.444 -14.591 8.745 1.00 86.31 106 GLU A N 1
ATOM 794 C CA . GLU A 1 106 ? -0.573 -15.391 9.443 1.00 86.31 106 GLU A CA 1
ATOM 795 C C . GLU A 1 106 ? -0.682 -15.030 10.925 1.00 86.31 106 GLU A C 1
ATOM 797 O O . GLU A 1 106 ? -1.773 -15.106 11.489 1.00 86.31 106 GLU A O 1
ATOM 802 N N . GLU A 1 107 ? 0.417 -14.584 11.531 1.00 86.75 107 GLU A N 1
ATOM 803 C CA . GLU A 1 107 ? 0.478 -14.195 12.941 1.00 86.75 107 GLU A CA 1
ATOM 804 C C . GLU A 1 107 ? 0.088 -12.723 13.136 1.00 86.75 107 GLU A C 1
ATOM 806 O O . GLU A 1 107 ? -0.464 -12.357 14.172 1.00 86.75 107 GLU A O 1
ATOM 811 N N . HIS A 1 108 ? 0.314 -11.884 12.118 1.00 85.88 108 HIS A N 1
ATOM 812 C CA . HIS A 1 108 ? 0.093 -10.433 12.172 1.00 85.88 108 HIS A CA 1
ATOM 813 C C . HIS A 1 108 ? -0.885 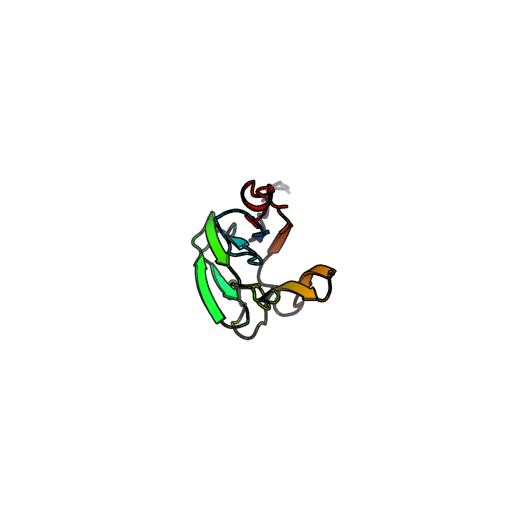-9.946 11.092 1.00 85.88 108 HIS A C 1
ATOM 815 O O . HIS A 1 108 ? -0.702 -8.890 10.472 1.00 85.88 108 HIS A O 1
ATOM 821 N N . PHE A 1 109 ? -1.951 -10.714 10.846 1.00 88.12 109 PHE A N 1
ATOM 822 C CA . PHE A 1 109 ? -3.027 -10.294 9.952 1.00 88.12 109 PHE A CA 1
ATOM 823 C C . PHE A 1 109 ? -3.801 -9.119 10.561 1.00 88.12 109 PHE A C 1
ATOM 825 O O . PHE A 1 109 ? -4.555 -9.281 11.518 1.00 88.12 109 PHE A O 1
ATOM 832 N N . ASN A 1 110 ? -3.629 -7.931 9.987 1.00 87.69 110 ASN A N 1
ATOM 833 C CA . ASN A 1 110 ? -4.149 -6.698 10.566 1.00 87.69 110 ASN A CA 1
ATOM 834 C C . ASN A 1 110 ? -5.339 -6.094 9.802 1.00 87.69 110 ASN A C 1
ATOM 836 O O . ASN A 1 110 ? -6.276 -5.575 10.415 1.00 87.69 110 ASN A O 1
ATOM 840 N N . ILE A 1 111 ? -5.328 -6.144 8.468 1.00 89.00 111 ILE A N 1
ATOM 841 C CA . ILE A 1 111 ? -6.379 -5.562 7.624 1.00 89.00 111 ILE A CA 1
ATOM 842 C C . ILE A 1 111 ? -6.631 -6.396 6.365 1.00 89.00 111 ILE A C 1
ATOM 844 O O . ILE A 1 111 ? -5.736 -7.061 5.845 1.00 89.00 111 ILE A O 1
ATOM 848 N N . GLY A 1 112 ? -7.848 -6.301 5.827 1.00 88.19 112 GLY A N 1
ATOM 849 C CA . GLY A 1 112 ? -8.124 -6.728 4.461 1.00 88.19 112 GLY A CA 1
ATOM 850 C C . GLY A 1 112 ? -7.432 -5.803 3.462 1.00 88.19 112 GLY A C 1
ATOM 851 O O . GLY A 1 112 ? -7.281 -4.606 3.707 1.00 88.19 112 GLY A O 1
ATOM 852 N N . MET A 1 113 ? -7.024 -6.335 2.317 1.00 89.31 113 MET A N 1
ATOM 853 C CA . MET A 1 113 ? -6.380 -5.549 1.271 1.00 89.31 113 MET A CA 1
ATOM 854 C C . MET A 1 113 ? -6.893 -5.971 -0.101 1.00 89.31 113 MET A C 1
ATOM 856 O O . MET A 1 113 ? -7.139 -7.150 -0.342 1.00 89.31 113 MET A O 1
ATOM 860 N N . SER A 1 114 ? -7.070 -4.996 -0.987 1.00 90.06 114 SER A N 1
ATOM 861 C CA . SER A 1 114 ? -7.436 -5.195 -2.385 1.00 90.06 114 SER A CA 1
ATOM 862 C C . SER A 1 114 ? -6.511 -4.367 -3.265 1.00 90.06 114 SER A C 1
ATOM 864 O O . SER A 1 114 ? -6.249 -3.201 -2.962 1.00 90.06 114 SER A O 1
ATOM 866 N N . ILE A 1 115 ? -6.027 -4.966 -4.352 1.00 87.31 115 ILE A N 1
ATOM 867 C CA . ILE A 1 115 ? -5.222 -4.291 -5.369 1.00 87.31 115 ILE A CA 1
ATOM 868 C C . ILE A 1 115 ? -6.003 -4.339 -6.677 1.00 87.31 115 ILE A C 1
ATOM 870 O O . ILE A 1 115 ? -6.305 -5.418 -7.189 1.00 87.31 115 ILE A O 1
ATOM 874 N N . ALA A 1 116 ? -6.306 -3.166 -7.220 1.00 85.44 116 ALA A N 1
ATOM 875 C CA . ALA A 1 116 ? -6.955 -3.004 -8.510 1.00 85.44 116 ALA A CA 1
ATOM 876 C C . ALA A 1 116 ? -5.996 -2.267 -9.458 1.00 85.44 116 ALA A C 1
ATOM 878 O O . ALA A 1 116 ? -5.788 -1.057 -9.308 1.00 85.44 116 ALA A O 1
ATOM 879 N N . PRO A 1 117 ? -5.388 -2.961 -10.435 1.00 79.06 117 PRO A N 1
ATOM 880 C CA . PRO A 1 117 ? -4.642 -2.295 -11.491 1.00 79.06 117 PRO A CA 1
ATOM 881 C C . PRO A 1 117 ? 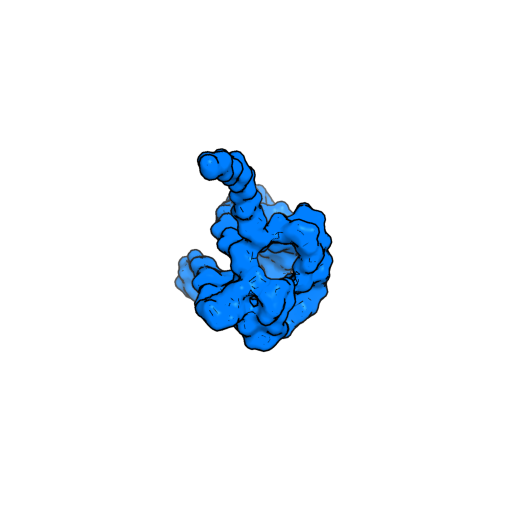-5.597 -1.392 -12.266 1.00 79.06 117 PRO A C 1
ATOM 883 O O . PRO A 1 117 ? -6.604 -1.872 -12.790 1.00 79.06 117 PRO A O 1
ATOM 886 N N . ASN A 1 118 ? -5.294 -0.102 -12.359 1.00 73.19 118 ASN A N 1
ATOM 887 C CA . ASN A 1 118 ? -5.972 0.769 -13.301 1.00 73.19 118 ASN A CA 1
ATOM 888 C C . ASN A 1 118 ? -5.009 1.004 -14.474 1.00 73.19 118 ASN A C 1
ATOM 890 O O . ASN A 1 118 ? -3.862 1.409 -14.305 1.00 73.19 118 ASN A O 1
ATOM 894 N N . ARG A 1 119 ? -5.437 0.626 -15.681 1.00 61.16 119 ARG A N 1
ATOM 895 C CA . ARG A 1 119 ? -4.634 0.860 -16.885 1.00 61.16 119 ARG A CA 1
ATOM 896 C C . ARG A 1 119 ? -4.643 2.364 -17.179 1.00 61.16 119 ARG A C 1
ATOM 898 O O . ARG A 1 119 ? -5.718 2.960 -17.108 1.00 61.16 119 ARG A O 1
ATOM 905 N N . PRO A 1 120 ? -3.512 2.977 -17.563 1.00 53.88 120 PRO A N 1
ATOM 906 C CA . PRO A 1 120 ? -3.537 4.344 -18.057 1.00 53.88 120 PRO A CA 1
ATOM 907 C C . PRO A 1 120 ? -4.488 4.511 -19.222 1.00 53.88 120 PRO A C 1
ATOM 909 O O . PRO A 1 120 ? -4.454 3.736 -20.176 1.00 53.88 120 PRO A O 1
ATOM 912 N N . ALA A 1 121 ? -5.267 5.592 -19.179 1.00 45.56 121 ALA A N 1
ATOM 913 C CA . ALA A 1 121 ? -5.565 6.290 -20.414 1.00 45.56 121 ALA A CA 1
ATOM 914 C C . ALA A 1 121 ? -4.214 6.687 -21.026 1.00 45.56 121 ALA A C 1
ATOM 916 O O . ALA A 1 121 ? -3.368 7.243 -20.330 1.00 45.56 121 ALA A O 1
ATOM 917 N N . VAL A 1 122 ? -3.985 6.350 -22.294 1.00 48.53 122 VAL A N 1
ATOM 918 C CA . VAL A 1 122 ? -2.792 6.793 -23.022 1.00 48.53 122 VAL A CA 1
ATOM 919 C C . VAL A 1 122 ? -2.792 8.320 -22.980 1.00 48.53 122 VAL A C 1
ATOM 921 O O . VAL A 1 122 ? -3.730 8.953 -23.469 1.00 48.53 122 VAL A O 1
ATOM 924 N N . CYS A 1 123 ? -1.791 8.921 -22.342 1.00 47.94 123 CYS A N 1
ATOM 925 C CA . CYS A 1 123 ? -1.634 10.365 -22.343 1.00 47.94 123 CYS A CA 1
ATOM 926 C C . CYS A 1 123 ? -1.290 10.782 -23.791 1.00 47.94 123 CYS A C 1
ATOM 928 O O . CYS A 1 123 ? -0.253 10.404 -24.326 1.00 47.94 123 CYS A O 1
ATOM 930 N N . LEU A 1 124 ? -2.182 11.533 -24.453 1.00 49.09 124 LEU A N 1
ATOM 931 C CA . LEU A 1 124 ? -2.065 11.930 -25.870 1.00 49.09 124 LEU A CA 1
ATOM 932 C C . LEU A 1 124 ? -0.767 12.714 -26.184 1.00 49.09 124 LEU A C 1
ATOM 934 O O . LEU A 1 124 ? -0.397 12.850 -27.346 1.00 49.09 124 LEU A O 1
ATOM 938 N N . SER A 1 125 ? -0.069 13.220 -25.162 1.00 55.97 125 SER A N 1
ATOM 939 C CA . SER A 1 125 ? 1.234 13.883 -25.285 1.00 55.97 125 SER A CA 1
ATOM 940 C C . SER A 1 125 ? 2.362 12.952 -25.743 1.00 55.97 125 SER A C 1
ATOM 942 O O . SER A 1 125 ? 3.301 13.442 -26.359 1.00 55.97 125 SER A O 1
ATOM 944 N N . ASP A 1 126 ? 2.252 11.637 -25.524 1.00 50.06 126 ASP A N 1
ATOM 945 C CA . ASP A 1 126 ? 3.233 10.648 -26.008 1.00 50.06 126 ASP A CA 1
ATOM 946 C C . ASP A 1 126 ? 3.016 10.265 -27.486 1.00 50.06 126 ASP A C 1
ATOM 948 O O . ASP A 1 126 ? 3.804 9.519 -28.064 1.00 50.06 126 ASP A O 1
ATOM 952 N N . LEU A 1 127 ? 1.947 10.768 -28.120 1.00 53.00 127 LEU A N 1
ATOM 953 C CA . LEU A 1 127 ? 1.653 10.547 -29.542 1.00 53.00 127 LEU A CA 1
ATOM 954 C C . LEU A 1 127 ? 2.148 11.680 -30.446 1.00 53.00 127 LEU A C 1
ATOM 956 O O . LEU A 1 127 ? 1.964 11.605 -31.663 1.00 53.00 127 LEU A O 1
ATOM 960 N N . LEU A 1 128 ? 2.761 12.728 -29.890 1.00 55.59 128 LEU A N 1
ATOM 961 C CA . LEU A 1 128 ? 3.388 13.754 -30.713 1.00 55.59 128 LEU A CA 1
ATOM 962 C C . LEU A 1 128 ? 4.819 13.312 -31.049 1.00 55.59 128 LEU A C 1
ATOM 964 O O . LEU A 1 128 ? 5.612 13.098 -30.131 1.00 55.59 128 LEU A O 1
ATOM 968 N N . PRO A 1 129 ? 5.168 13.148 -32.340 1.00 50.34 129 PRO A N 1
ATOM 969 C CA . PRO A 1 129 ? 6.535 12.826 -32.724 1.00 50.34 129 PRO A CA 1
ATOM 970 C C . PRO A 1 129 ? 7.467 13.913 -32.183 1.00 50.34 129 PRO A C 1
ATOM 972 O O . PRO A 1 129 ? 7.172 15.103 -32.325 1.00 50.34 129 PRO A O 1
ATOM 975 N N . MET A 1 130 ? 8.577 13.512 -31.551 1.00 46.28 130 MET A N 1
ATOM 976 C CA . MET A 1 130 ? 9.625 14.464 -31.181 1.00 46.28 130 MET A CA 1
ATOM 977 C C . MET A 1 130 ? 10.007 15.279 -32.427 1.00 46.28 130 MET A C 1
ATOM 979 O O . MET A 1 130 ? 10.231 14.674 -33.480 1.00 46.28 130 MET A O 1
ATOM 983 N N . PRO A 1 131 ? 10.073 16.620 -32.349 1.00 54.97 131 PRO A N 1
ATOM 984 C CA . PRO A 1 131 ? 10.606 17.405 -33.449 1.00 54.97 131 PRO A CA 1
ATOM 985 C C . PRO A 1 131 ? 12.076 17.015 -33.650 1.00 54.97 131 PRO A C 1
ATOM 987 O O . PRO A 1 131 ? 12.868 17.068 -32.709 1.00 54.97 131 PRO A O 1
ATOM 990 N N . THR A 1 132 ? 12.387 16.560 -34.864 1.00 60.12 132 THR A N 1
ATOM 991 C CA . THR A 1 132 ? 13.742 16.262 -35.354 1.00 60.12 132 THR A CA 1
ATOM 992 C C . THR A 1 132 ? 14.625 17.495 -35.376 1.00 60.12 132 THR A C 1
ATOM 994 O O . THR A 1 132 ? 14.096 18.550 -35.801 1.00 60.12 132 THR A O 1
#

pLDDT: mean 73.99, std 19.26, range [34.31, 94.5]